Protein AF-A0AAD9REY9-F1 (afdb_monomer_lite)

Sequence (165 aa):
MGMYRKANTGFIDRISNKVIYDAANISRIDNYIIKIARNYYSQASNIENNIIQTIKEQCTNLLEAAEKGYLQPQAFIHMDKLGIIQNDLKIPTIYHRSRHKANKAIPIEECLDANNINFKYSTAIPKRDAEDFHRPNQKYWWLDRNDETLIKLEARKKEITETCR

Secondary structure (DSSP, 8-state):
--TTB-GGGTT-SBPPHHHHHHHHT---HHHHHHHHHHHHHHHGGGSS-HHHHGGGS--TTHHHHHHHT---TTHHHHHHHTTSSB-TT--B-TTSS---TT-----HHHHS-TT-----S-----HHHHH---SS-TTSGGG-TT-HHHHHHHHHHHHHHHHT-

Foldseek 3Di:
DDPQADVVVVRPHGDDPQVVCQVVVHWDPLLVVLVVLLLCLLCQCVDPDPVSNCLCPAPPCLQVCQQQLNDDSVNSLVCVLLCLQHHPQRFGNVPQDDDDPPGNHDNSVLSSPPPNPSRPDDSDTHPNSSPDPPQCDVSRVSSDPPDVVSVVSVVVVVVVVVVVD

pLDDT: mean 76.73, std 13.04, range [36.12, 93.0]

Radius of gyration: 18.36 Å; chains: 1; bounding box: 53×34×53 Å

Organism: NCBI:txid1348599

Structure (mmCIF, N/CA/C/O backbone):
data_AF-A0AAD9REY9-F1
#
_entry.id   AF-A0AAD9REY9-F1
#
loop_
_atom_site.group_PDB
_atom_site.id
_atom_site.type_symbol
_atom_site.label_atom_id
_atom_site.label_alt_id
_atom_site.label_comp_id
_atom_site.label_asym_id
_atom_site.label_entity_id
_atom_site.label_seq_id
_atom_site.pdbx_PDB_ins_code
_atom_site.Cartn_x
_atom_site.Cartn_y
_atom_site.Cartn_z
_atom_site.occupancy
_atom_site.B_iso_or_equiv
_atom_site.auth_seq_id
_atom_site.auth_comp_id
_atom_site.auth_asym_id
_atom_site.auth_atom_id
_atom_site.pdbx_PDB_model_num
ATOM 1 N N . MET A 1 1 ? 29.048 -2.139 -15.592 1.00 44.88 1 MET A N 1
ATOM 2 C CA . MET A 1 1 ? 28.484 -1.112 -16.504 1.00 44.88 1 MET A CA 1
ATOM 3 C C . MET A 1 1 ? 26.967 -1.100 -16.350 1.00 44.88 1 MET A C 1
ATOM 5 O O . MET A 1 1 ? 26.396 -2.157 -16.131 1.00 44.88 1 MET A O 1
ATOM 9 N N . GLY A 1 2 ? 26.347 0.086 -16.321 1.00 52.38 2 GLY A N 1
ATOM 10 C CA . GLY A 1 2 ? 25.069 0.350 -15.637 1.00 52.38 2 GLY A CA 1
ATOM 11 C C . GLY A 1 2 ? 23.837 -0.399 -16.161 1.00 52.38 2 GLY A C 1
ATOM 12 O O . GLY A 1 2 ? 23.377 -0.139 -17.268 1.00 52.38 2 GLY A O 1
ATOM 13 N N . MET A 1 3 ? 23.239 -1.232 -15.302 1.00 62.41 3 MET A N 1
ATOM 14 C CA . MET A 1 3 ? 22.014 -2.025 -15.537 1.00 62.41 3 MET A CA 1
ATOM 15 C C . MET A 1 3 ? 20.718 -1.203 -15.724 1.00 62.41 3 MET A C 1
ATOM 17 O O . MET A 1 3 ? 19.631 -1.769 -15.793 1.00 62.41 3 MET A O 1
ATOM 21 N N . TYR A 1 4 ? 20.799 0.127 -15.774 1.00 74.50 4 TYR A N 1
ATOM 22 C CA . TYR A 1 4 ? 19.645 1.042 -15.765 1.00 74.50 4 TYR A CA 1
ATOM 23 C C . TYR A 1 4 ? 19.476 1.829 -17.074 1.00 74.50 4 TYR A C 1
ATOM 25 O O . TYR A 1 4 ? 18.537 2.619 -17.205 1.00 74.50 4 TYR A O 1
ATOM 33 N N . ARG A 1 5 ? 20.368 1.623 -18.051 1.00 79.50 5 ARG A N 1
ATOM 34 C CA . ARG A 1 5 ? 20.307 2.269 -19.368 1.00 79.50 5 ARG A CA 1
ATOM 35 C C . ARG A 1 5 ? 20.471 1.257 -20.493 1.00 79.50 5 ARG A C 1
ATOM 37 O O . ARG A 1 5 ? 21.186 0.270 -20.338 1.00 79.50 5 ARG A O 1
ATOM 44 N N . LYS A 1 6 ? 19.809 1.496 -21.623 1.00 79.12 6 LYS A N 1
ATOM 45 C CA . LYS A 1 6 ? 19.818 0.566 -22.757 1.00 79.12 6 LYS A CA 1
ATOM 46 C C . LYS A 1 6 ? 21.155 0.622 -23.508 1.00 79.12 6 LYS A C 1
ATOM 48 O O . LYS A 1 6 ? 21.553 1.677 -23.997 1.00 79.12 6 LYS A O 1
ATOM 53 N N . ALA A 1 7 ? 21.834 -0.518 -23.639 1.00 81.88 7 ALA A N 1
ATOM 54 C CA . ALA A 1 7 ? 23.121 -0.594 -24.340 1.00 81.88 7 ALA A CA 1
ATOM 55 C C . ALA A 1 7 ? 22.991 -0.313 -25.850 1.00 81.88 7 ALA A C 1
ATOM 57 O O . ALA A 1 7 ? 23.840 0.357 -26.430 1.00 81.88 7 ALA A O 1
ATOM 58 N N . ASN A 1 8 ? 21.893 -0.753 -26.473 1.00 81.31 8 ASN A N 1
ATOM 59 C CA . ASN A 1 8 ? 21.637 -0.581 -27.908 1.00 81.31 8 ASN A CA 1
ATOM 60 C C . ASN A 1 8 ? 21.350 0.872 -28.331 1.00 81.31 8 ASN A C 1
ATOM 62 O O . ASN A 1 8 ? 21.316 1.154 -29.522 1.00 81.31 8 ASN A O 1
ATOM 66 N N . THR A 1 9 ? 21.165 1.793 -27.382 1.00 81.19 9 THR A N 1
ATOM 67 C CA . THR A 1 9 ? 21.018 3.234 -27.647 1.00 81.19 9 THR A CA 1
ATOM 68 C C . THR A 1 9 ? 22.247 4.020 -27.182 1.00 81.19 9 THR A C 1
ATOM 70 O O . THR A 1 9 ? 22.119 5.181 -26.800 1.00 81.19 9 THR A O 1
ATOM 73 N N . GLY A 1 10 ? 23.412 3.373 -27.051 1.00 81.38 10 GLY A N 1
ATOM 74 C CA . GLY A 1 10 ? 24.611 4.008 -26.492 1.00 81.38 10 GLY A CA 1
ATOM 75 C C . GLY A 1 10 ? 24.419 4.510 -25.055 1.00 81.38 10 GLY A C 1
ATOM 76 O O . GLY A 1 10 ? 25.007 5.515 -24.669 1.00 81.38 10 GLY A O 1
ATOM 77 N N . PHE A 1 11 ? 23.559 3.854 -24.265 1.00 81.94 11 PHE A N 1
ATOM 78 C CA . PHE A 1 11 ? 23.212 4.252 -22.894 1.00 81.94 11 PHE A CA 1
ATOM 79 C C . PHE A 1 11 ? 22.552 5.643 -22.772 1.00 81.94 11 PHE A C 1
ATOM 81 O O . PHE A 1 11 ? 22.635 6.283 -21.719 1.00 81.94 11 PHE A O 1
ATOM 88 N N . ILE A 1 12 ? 21.863 6.110 -23.818 1.00 81.81 12 ILE A N 1
ATOM 89 C CA . ILE A 1 12 ? 21.020 7.318 -23.775 1.00 81.81 12 ILE A CA 1
ATOM 90 C C . ILE A 1 12 ? 19.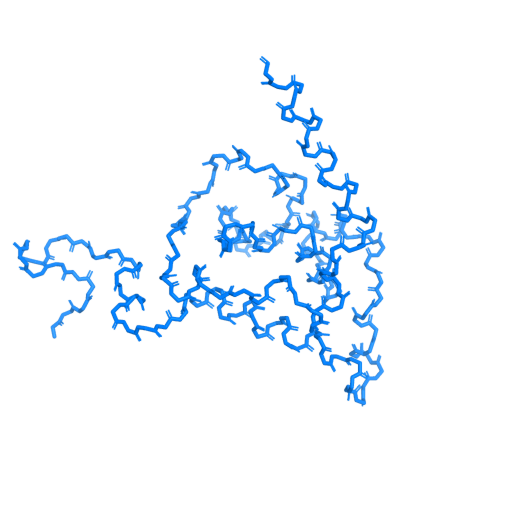681 7.026 -23.077 1.00 81.81 12 ILE A C 1
ATOM 92 O O . ILE A 1 12 ? 19.314 7.712 -22.119 1.00 81.81 12 ILE A O 1
ATOM 96 N N . ASP A 1 13 ? 18.986 5.965 -23.490 1.00 83.69 13 ASP A N 1
ATOM 97 C CA . ASP A 1 13 ? 17.662 5.621 -22.974 1.00 83.69 13 ASP A CA 1
ATOM 98 C C . ASP A 1 13 ? 17.702 4.996 -21.578 1.00 83.69 13 ASP A C 1
ATOM 100 O O . ASP A 1 13 ? 18.540 4.143 -21.267 1.00 83.69 13 ASP A O 1
ATOM 104 N N . ARG A 1 14 ? 16.701 5.339 -20.760 1.00 85.81 14 ARG A N 1
ATOM 105 C CA . ARG A 1 14 ? 16.437 4.683 -19.471 1.00 85.81 14 ARG A CA 1
ATOM 106 C C . ARG A 1 14 ? 15.715 3.347 -19.668 1.00 85.81 14 ARG A C 1
ATOM 108 O O . ARG A 1 14 ? 14.877 3.200 -20.557 1.00 85.81 14 ARG A O 1
ATOM 115 N N . ILE A 1 15 ? 16.010 2.385 -18.798 1.00 84.50 15 ILE A N 1
ATOM 116 C CA . ILE A 1 15 ? 15.263 1.126 -18.691 1.00 84.50 15 ILE A CA 1
ATOM 117 C C . ILE A 1 15 ? 14.095 1.333 -17.722 1.00 84.50 15 ILE A C 1
ATOM 119 O O . ILE A 1 15 ? 14.243 1.982 -16.687 1.00 84.50 15 ILE A O 1
ATOM 123 N N . SER A 1 16 ? 12.920 0.796 -18.055 1.00 86.00 16 SER A N 1
ATOM 124 C CA . SER A 1 16 ? 11.776 0.853 -17.142 1.00 86.00 16 SER A CA 1
ATOM 125 C C . SER A 1 16 ? 12.040 0.020 -15.883 1.00 86.00 16 SER A C 1
ATOM 127 O O . SER A 1 16 ? 12.582 -1.082 -15.968 1.00 86.00 16 SER A O 1
ATOM 129 N N . ASN A 1 17 ? 11.590 0.495 -14.719 1.00 84.38 17 ASN A N 1
ATOM 130 C CA . ASN A 1 17 ? 11.745 -0.255 -13.468 1.00 84.38 17 ASN A CA 1
ATOM 131 C C . ASN A 1 17 ? 11.152 -1.668 -13.565 1.00 84.38 17 ASN A C 1
ATOM 133 O O . ASN A 1 17 ? 11.753 -2.608 -13.058 1.00 84.38 17 ASN A O 1
ATOM 137 N N . LYS A 1 18 ? 10.020 -1.835 -14.265 1.00 88.00 18 LYS A N 1
ATOM 138 C CA . LYS A 1 18 ? 9.382 -3.143 -14.472 1.00 88.00 18 LYS A CA 1
ATOM 139 C C . LYS A 1 18 ? 10.353 -4.165 -15.065 1.00 88.00 18 LYS A C 1
ATOM 141 O O . LYS A 1 18 ? 10.449 -5.263 -14.540 1.00 88.00 18 LYS A O 1
ATOM 146 N N . VAL A 1 19 ? 11.106 -3.782 -16.099 1.00 89.38 19 VAL A N 1
ATOM 147 C CA . VAL A 1 19 ? 12.091 -4.665 -16.747 1.00 89.38 19 VAL A CA 1
ATOM 148 C C . VAL A 1 19 ? 13.176 -5.102 -15.761 1.00 89.38 19 VAL A C 1
ATOM 150 O O . VAL A 1 19 ? 13.559 -6.266 -15.761 1.00 89.38 19 VAL A O 1
ATOM 153 N N . ILE A 1 20 ? 13.637 -4.195 -14.897 1.00 89.25 20 ILE A N 1
ATOM 154 C CA . ILE A 1 20 ? 14.660 -4.499 -13.887 1.00 89.25 20 ILE A CA 1
ATOM 155 C C . ILE A 1 20 ? 14.115 -5.488 -12.846 1.00 89.25 20 ILE A C 1
ATOM 157 O O . ILE A 1 20 ? 14.765 -6.491 -12.560 1.00 89.25 20 ILE A O 1
ATOM 161 N N . TYR A 1 21 ? 12.915 -5.236 -12.310 1.00 91.81 21 TYR A N 1
ATOM 162 C CA . TYR A 1 21 ? 12.273 -6.127 -11.335 1.00 91.81 21 TYR A CA 1
ATOM 163 C C . TYR A 1 21 ? 11.956 -7.507 -11.926 1.00 91.81 21 TYR A C 1
ATOM 165 O O . TYR A 1 21 ? 12.215 -8.517 -11.273 1.00 91.81 21 TYR A O 1
ATOM 173 N N . ASP A 1 22 ? 11.448 -7.556 -13.162 1.00 92.19 22 ASP A N 1
ATOM 174 C CA . ASP A 1 22 ? 11.154 -8.808 -13.866 1.00 92.19 22 ASP A CA 1
ATOM 175 C C . ASP A 1 22 ? 12.426 -9.627 -14.105 1.00 92.19 22 ASP A C 1
ATOM 177 O O . ASP A 1 22 ? 12.450 -10.818 -13.803 1.00 92.19 22 ASP A O 1
ATOM 181 N N . ALA A 1 23 ? 13.499 -8.993 -14.593 1.00 91.06 23 ALA A N 1
ATOM 182 C CA . ALA A 1 23 ? 14.773 -9.666 -14.842 1.00 91.06 23 ALA A CA 1
ATOM 183 C C . ALA A 1 23 ? 15.394 -10.236 -13.557 1.00 91.06 23 ALA A C 1
ATOM 185 O O . ALA A 1 23 ? 15.978 -11.315 -13.579 1.00 91.06 23 ALA A O 1
ATOM 186 N N . ALA A 1 24 ? 15.246 -9.530 -12.435 1.00 91.44 24 ALA A N 1
ATOM 187 C CA . ALA A 1 24 ? 15.724 -9.983 -11.133 1.00 91.44 24 ALA A CA 1
ATOM 188 C C . ALA A 1 24 ? 14.747 -10.938 -10.411 1.00 91.44 24 ALA A C 1
ATOM 190 O O . ALA A 1 24 ? 15.089 -11.460 -9.353 1.00 91.44 24 ALA A O 1
ATOM 191 N N . ASN A 1 25 ? 13.548 -11.178 -10.959 1.00 93.00 25 ASN A N 1
ATOM 192 C CA . ASN A 1 25 ? 12.484 -11.992 -10.358 1.00 93.00 25 ASN A CA 1
ATOM 193 C C . ASN A 1 25 ? 12.151 -11.604 -8.899 1.00 93.00 25 ASN A C 1
ATOM 195 O O . ASN A 1 25 ? 11.929 -12.456 -8.032 1.00 93.00 25 ASN A O 1
ATOM 199 N N . ILE A 1 26 ? 12.107 -10.300 -8.623 1.00 92.00 26 ILE A N 1
ATOM 200 C CA . ILE A 1 26 ? 11.798 -9.749 -7.297 1.00 92.00 26 ILE A CA 1
ATOM 201 C C . ILE A 1 26 ? 10.545 -8.877 -7.331 1.00 92.00 26 ILE A C 1
ATOM 203 O O . ILE A 1 26 ? 10.203 -8.271 -8.347 1.00 92.00 26 ILE A O 1
ATOM 207 N N . SER A 1 27 ? 9.864 -8.804 -6.188 1.00 91.12 27 SER A N 1
ATOM 208 C CA . SER A 1 27 ? 8.739 -7.892 -5.994 1.00 91.12 27 SER A CA 1
ATOM 209 C C . SER A 1 27 ? 9.190 -6.440 -6.066 1.00 91.12 27 SER A C 1
ATOM 211 O O . SER A 1 27 ? 10.306 -6.092 -5.662 1.00 91.12 27 SER A O 1
ATOM 213 N N . ARG A 1 28 ? 8.291 -5.563 -6.514 1.00 89.31 28 ARG A N 1
ATOM 214 C CA . ARG A 1 28 ? 8.492 -4.125 -6.366 1.00 89.31 28 ARG A CA 1
ATOM 215 C C . ARG A 1 28 ? 8.598 -3.793 -4.877 1.00 89.31 28 ARG A C 1
ATOM 217 O O . ARG A 1 28 ? 7.838 -4.322 -4.067 1.00 89.31 28 ARG A O 1
ATOM 224 N N . ILE A 1 29 ? 9.518 -2.896 -4.519 1.00 89.50 29 ILE A N 1
ATOM 225 C CA . ILE A 1 29 ? 9.818 -2.586 -3.111 1.00 89.50 29 ILE A CA 1
ATOM 226 C C . ILE A 1 29 ? 8.574 -2.159 -2.318 1.00 89.50 29 ILE A C 1
ATOM 228 O O . ILE A 1 29 ? 8.382 -2.599 -1.191 1.00 89.50 29 ILE A O 1
ATOM 232 N N . ASP A 1 30 ? 7.688 -1.379 -2.935 1.00 87.94 30 ASP A N 1
ATOM 233 C CA . ASP A 1 30 ? 6.450 -0.914 -2.310 1.00 87.94 30 ASP A CA 1
ATOM 234 C C . ASP A 1 30 ? 5.512 -2.085 -1.971 1.00 87.94 30 ASP A C 1
ATOM 236 O O . ASP A 1 30 ? 5.031 -2.197 -0.845 1.00 87.94 30 ASP A O 1
ATOM 240 N N . ASN A 1 31 ? 5.303 -3.006 -2.921 1.00 89.25 31 ASN A N 1
ATOM 241 C CA . ASN A 1 31 ? 4.494 -4.211 -2.712 1.00 89.25 31 ASN A CA 1
ATOM 242 C C . ASN A 1 31 ? 5.110 -5.117 -1.643 1.00 89.25 31 ASN A C 1
ATOM 244 O O . ASN A 1 31 ? 4.400 -5.667 -0.801 1.00 89.25 31 ASN A O 1
ATOM 248 N N . TYR A 1 32 ? 6.438 -5.229 -1.636 1.00 91.00 32 TYR A N 1
ATOM 249 C CA . TYR A 1 32 ? 7.165 -5.970 -0.616 1.00 91.00 32 TYR A CA 1
ATOM 250 C C . TYR A 1 32 ? 6.958 -5.377 0.789 1.00 91.00 32 TYR A C 1
ATOM 252 O O . TYR A 1 32 ? 6.612 -6.111 1.716 1.00 91.00 32 TYR A O 1
ATOM 260 N N . ILE A 1 33 ? 7.079 -4.054 0.946 1.00 91.56 33 ILE A N 1
ATOM 261 C CA . ILE A 1 33 ? 6.833 -3.352 2.218 1.00 91.56 33 ILE A CA 1
ATOM 262 C C . ILE A 1 33 ? 5.380 -3.532 2.670 1.00 91.56 33 ILE A C 1
ATOM 264 O O . ILE A 1 33 ? 5.139 -3.859 3.832 1.00 91.56 33 ILE A O 1
ATOM 268 N N . ILE A 1 34 ? 4.412 -3.378 1.760 1.00 90.38 34 ILE A N 1
ATOM 269 C CA . ILE A 1 34 ? 2.990 -3.599 2.061 1.00 90.38 34 ILE A CA 1
ATOM 270 C C . ILE A 1 34 ? 2.772 -5.026 2.576 1.00 90.38 34 ILE A C 1
ATOM 272 O O . ILE A 1 34 ? 2.080 -5.226 3.572 1.00 90.38 34 ILE A O 1
ATOM 276 N N . LYS A 1 35 ? 3.400 -6.027 1.951 1.00 90.44 35 LYS A N 1
ATOM 277 C CA . LYS A 1 35 ? 3.309 -7.428 2.382 1.00 90.44 35 LYS A CA 1
ATOM 278 C C . LYS A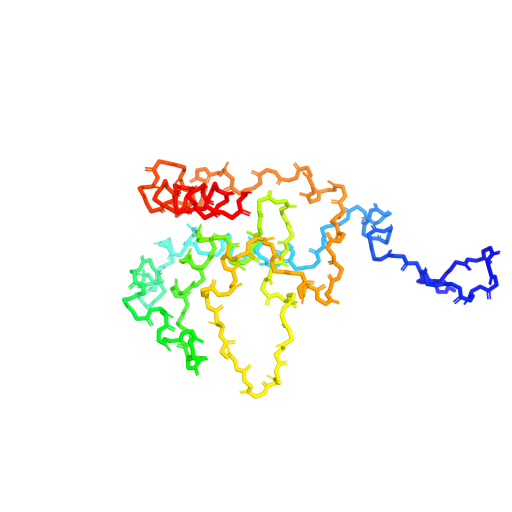 1 35 ? 3.915 -7.652 3.768 1.00 90.44 35 LYS A C 1
ATOM 280 O O . LYS A 1 35 ? 3.322 -8.374 4.570 1.00 90.44 35 LYS A O 1
ATOM 285 N N . ILE A 1 36 ? 5.056 -7.028 4.073 1.00 92.19 36 ILE A N 1
ATOM 286 C CA . ILE A 1 36 ? 5.647 -7.054 5.421 1.00 92.19 36 ILE A CA 1
ATOM 287 C C . ILE A 1 36 ? 4.671 -6.461 6.436 1.00 92.19 36 ILE A C 1
ATOM 289 O O . ILE A 1 36 ? 4.390 -7.105 7.445 1.00 92.19 36 ILE A O 1
ATOM 293 N N . ALA A 1 37 ? 4.121 -5.279 6.153 1.00 91.81 37 ALA A N 1
ATOM 294 C CA . ALA A 1 37 ? 3.173 -4.620 7.041 1.00 91.81 37 ALA A CA 1
ATOM 295 C C . ALA A 1 37 ? 1.944 -5.506 7.289 1.00 91.81 37 ALA A C 1
ATOM 297 O O . ALA A 1 37 ? 1.629 -5.809 8.437 1.00 91.81 37 ALA A O 1
ATOM 298 N N . ARG A 1 38 ? 1.307 -6.032 6.236 1.00 90.75 38 ARG A N 1
ATOM 299 C CA . ARG A 1 38 ? 0.175 -6.964 6.378 1.00 90.75 38 ARG A CA 1
ATOM 300 C C . ARG A 1 38 ? 0.535 -8.190 7.221 1.00 90.75 38 ARG A C 1
ATOM 302 O O . ARG A 1 38 ? -0.239 -8.591 8.082 1.00 90.75 38 ARG A O 1
ATOM 309 N N . ASN A 1 39 ? 1.714 -8.779 7.020 1.00 90.69 39 ASN A N 1
ATOM 310 C CA . ASN A 1 39 ? 2.160 -9.910 7.836 1.00 90.69 39 ASN A CA 1
ATOM 311 C C . ASN A 1 39 ? 2.302 -9.529 9.316 1.00 90.69 39 ASN A C 1
ATOM 313 O O . ASN A 1 39 ? 1.823 -10.274 10.167 1.00 90.69 39 ASN A O 1
ATOM 317 N N . TYR A 1 40 ? 2.883 -8.366 9.612 1.00 91.00 40 TYR A N 1
ATOM 318 C CA . TYR A 1 40 ? 2.984 -7.847 10.974 1.00 91.00 40 TYR A CA 1
ATOM 319 C C . TYR A 1 40 ? 1.598 -7.689 11.621 1.00 91.00 40 TYR A C 1
ATOM 321 O O . TYR A 1 40 ? 1.321 -8.313 12.643 1.00 91.00 40 TYR A O 1
ATOM 329 N N . TYR A 1 41 ? 0.684 -6.953 10.980 1.00 89.75 41 TYR A N 1
ATOM 330 C CA . TYR A 1 41 ? -0.668 -6.720 11.507 1.00 89.75 41 TYR A CA 1
ATOM 331 C C . TYR A 1 41 ? -1.490 -8.015 11.643 1.00 89.75 41 TYR A C 1
ATOM 333 O O . TYR A 1 41 ? -2.281 -8.155 12.576 1.00 89.75 41 TYR A O 1
ATOM 341 N N . SER A 1 42 ? -1.272 -9.007 10.770 1.00 88.75 42 SER A N 1
ATOM 342 C CA . SER A 1 42 ? -1.938 -10.316 10.871 1.00 88.75 42 SER A CA 1
ATOM 343 C C . SER A 1 42 ? -1.542 -11.101 12.121 1.00 88.75 42 SER A C 1
ATOM 345 O O . SER A 1 42 ? -2.347 -11.866 12.642 1.00 88.75 42 SER A O 1
ATOM 347 N N . GLN A 1 43 ? -0.326 -10.877 12.623 1.00 88.31 43 GLN A N 1
ATOM 348 C CA . GLN A 1 43 ? 0.218 -11.552 13.799 1.00 88.31 43 GLN A CA 1
ATOM 349 C C . GLN A 1 43 ? 0.149 -10.694 15.063 1.00 88.31 43 GLN A C 1
ATOM 351 O O . GLN A 1 43 ? 0.485 -11.190 16.132 1.00 88.31 43 GLN A O 1
ATOM 356 N N . ALA A 1 44 ? -0.310 -9.440 14.976 1.00 86.31 44 ALA A N 1
ATOM 357 C CA . ALA A 1 44 ? -0.285 -8.498 16.094 1.00 86.31 44 ALA A CA 1
ATOM 358 C C . ALA A 1 44 ? -1.004 -9.013 17.356 1.00 86.31 44 ALA A C 1
ATOM 360 O O . ALA A 1 44 ? -0.561 -8.722 18.461 1.00 86.31 44 ALA A O 1
ATOM 361 N N . SER A 1 45 ? -2.052 -9.840 17.224 1.00 78.00 45 SER A N 1
ATOM 362 C CA . SER A 1 45 ? -2.706 -10.465 18.393 1.00 78.00 45 SER A CA 1
ATOM 363 C C . SER A 1 45 ? -1.870 -11.506 19.116 1.00 78.00 45 SER A C 1
ATOM 365 O O . SER A 1 45 ? -2.159 -11.803 20.267 1.00 78.00 45 SER A O 1
ATOM 367 N N . ASN A 1 46 ? -0.882 -12.087 18.446 1.00 84.75 46 ASN A N 1
ATOM 368 C CA . ASN A 1 46 ? -0.046 -13.137 19.017 1.00 84.75 46 ASN A CA 1
ATOM 369 C C . ASN A 1 46 ? 1.171 -12.546 19.740 1.00 84.75 46 ASN A C 1
ATOM 371 O O . ASN A 1 46 ? 1.997 -13.287 20.260 1.00 84.75 46 ASN A O 1
ATOM 375 N N . ILE A 1 47 ? 1.313 -11.219 19.732 1.00 86.75 47 ILE A N 1
ATOM 376 C CA . ILE A 1 47 ? 2.388 -10.518 20.416 1.00 86.75 47 ILE A CA 1
ATOM 377 C C 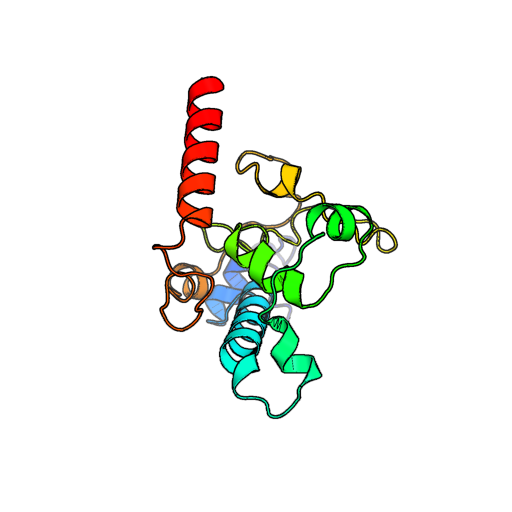. ILE A 1 47 ? 1.911 -10.229 21.840 1.00 86.75 47 ILE A C 1
ATOM 379 O O . ILE A 1 47 ? 0.880 -9.582 22.039 1.00 86.75 47 ILE A O 1
ATOM 383 N N . GLU A 1 48 ? 2.672 -10.692 22.831 1.00 87.19 48 GLU A N 1
ATOM 384 C CA . GLU A 1 48 ? 2.443 -10.437 24.260 1.00 87.19 48 GLU A CA 1
ATOM 385 C C . GLU A 1 48 ? 2.846 -9.001 24.627 1.00 87.19 48 GLU A C 1
ATOM 387 O O . GLU A 1 48 ? 3.781 -8.734 25.376 1.00 87.19 48 GLU A O 1
ATOM 392 N N . ASN A 1 49 ? 2.156 -8.040 24.022 1.00 88.31 49 ASN A N 1
ATOM 393 C CA . ASN A 1 49 ? 2.292 -6.627 24.311 1.00 88.31 49 ASN A CA 1
ATOM 394 C C . ASN A 1 49 ? 0.917 -5.974 24.163 1.00 88.31 49 ASN A C 1
ATOM 396 O O . ASN A 1 49 ? 0.364 -5.870 23.069 1.00 88.31 49 ASN A O 1
ATOM 400 N N . ASN A 1 50 ? 0.384 -5.516 25.286 1.00 84.31 50 ASN A N 1
ATOM 401 C CA . ASN A 1 50 ? -0.909 -4.858 25.405 1.00 84.31 50 ASN A CA 1
ATOM 402 C C . ASN A 1 50 ? -1.053 -3.632 24.489 1.00 84.31 50 ASN A C 1
ATOM 404 O O . ASN A 1 50 ? -2.116 -3.449 23.910 1.00 84.31 50 ASN A O 1
ATOM 408 N N . ILE A 1 51 ? 0.003 -2.836 24.279 1.00 84.44 51 ILE A N 1
ATOM 409 C CA . ILE A 1 51 ? -0.045 -1.680 23.365 1.00 84.44 51 ILE A CA 1
ATOM 410 C C . ILE A 1 51 ? -0.233 -2.156 21.919 1.00 84.44 51 ILE A C 1
ATOM 412 O O . ILE A 1 51 ? -1.081 -1.638 21.198 1.00 84.44 51 ILE A O 1
ATOM 416 N N . ILE A 1 52 ? 0.514 -3.175 21.495 1.00 83.56 52 ILE A N 1
ATOM 417 C CA . ILE A 1 52 ? 0.430 -3.732 20.136 1.00 83.56 52 ILE A CA 1
ATOM 418 C C . ILE A 1 52 ? -0.920 -4.418 19.898 1.00 83.56 52 ILE A C 1
ATOM 420 O O . ILE A 1 52 ? -1.445 -4.370 18.790 1.00 83.56 52 ILE A O 1
ATOM 424 N N . GLN A 1 53 ? -1.527 -5.014 20.921 1.00 81.31 53 GLN A N 1
ATOM 425 C CA . GLN A 1 53 ? -2.836 -5.658 20.786 1.00 81.31 53 GLN A CA 1
ATOM 426 C C . GLN A 1 53 ? -3.967 -4.660 20.471 1.00 81.31 53 GLN A C 1
ATOM 428 O O . GLN A 1 53 ? -4.873 -5.012 19.711 1.00 81.31 53 GLN A O 1
ATOM 433 N N . THR A 1 54 ? -3.872 -3.402 20.931 1.00 81.62 54 THR A N 1
ATOM 434 C CA . THR A 1 54 ? -4.852 -2.333 20.608 1.00 81.62 54 THR A CA 1
ATOM 435 C C . THR A 1 54 ? -4.872 -1.946 19.127 1.00 81.62 54 THR A C 1
ATOM 437 O O . THR A 1 54 ? -5.768 -1.250 18.657 1.00 81.62 54 THR A O 1
ATOM 440 N N . ILE A 1 55 ? -3.908 -2.416 18.335 1.00 81.19 55 ILE A N 1
ATOM 441 C CA . ILE A 1 55 ? -3.854 -2.165 16.893 1.00 81.19 55 ILE A CA 1
ATOM 442 C C . ILE A 1 55 ? -5.069 -2.749 16.150 1.00 81.19 55 ILE A C 1
ATOM 444 O O . ILE A 1 55 ? -5.414 -2.275 15.068 1.00 81.19 55 ILE A O 1
ATOM 448 N N . LYS A 1 56 ? -5.730 -3.772 16.706 1.00 72.31 56 LYS A N 1
ATOM 449 C CA . LYS A 1 56 ? -6.959 -4.331 16.122 1.00 72.31 56 LYS A CA 1
ATOM 450 C C . LYS A 1 56 ? -8.179 -3.427 16.286 1.00 72.31 56 LYS A C 1
ATOM 452 O O . LYS A 1 56 ? -9.193 -3.667 15.631 1.00 72.31 56 LYS A O 1
ATOM 457 N N . GLU A 1 57 ? -8.105 -2.436 17.166 1.00 72.75 57 GLU A N 1
ATOM 458 C CA . GLU A 1 57 ? -9.221 -1.543 17.444 1.00 72.75 57 GLU A CA 1
ATOM 459 C C . GLU A 1 57 ? -9.519 -0.648 16.235 1.00 72.75 57 GLU A C 1
ATOM 461 O O . GLU A 1 57 ? -8.639 -0.294 15.444 1.00 72.75 57 GLU A O 1
ATOM 466 N N . GLN A 1 58 ? -10.794 -0.294 16.067 1.00 70.25 58 GLN A N 1
ATOM 467 C CA . GLN A 1 58 ? -11.203 0.599 14.991 1.00 70.25 58 GLN A CA 1
ATOM 468 C C . GLN A 1 58 ? -10.661 2.010 15.235 1.00 70.25 58 GLN A C 1
ATOM 470 O O . GLN A 1 58 ? -10.786 2.566 16.323 1.00 70.25 58 GLN A O 1
ATOM 475 N N . CYS A 1 59 ? -10.113 2.623 14.186 1.00 72.00 59 CYS A N 1
ATOM 476 C CA . CYS A 1 59 ? -9.738 4.031 14.216 1.00 72.00 59 CYS A CA 1
ATOM 477 C C . CYS A 1 59 ? -11.005 4.891 14.066 1.00 72.00 59 CYS A C 1
ATOM 479 O O . CYS A 1 59 ? -11.485 5.099 12.951 1.00 72.00 59 CYS A O 1
ATOM 481 N N . THR A 1 60 ? -11.564 5.363 15.182 1.00 74.38 60 THR A N 1
ATOM 482 C CA . THR A 1 60 ? -12.834 6.114 15.219 1.00 74.38 60 THR A CA 1
ATOM 483 C C . THR A 1 60 ? -12.771 7.465 14.501 1.00 74.38 60 THR A C 1
ATOM 485 O O . THR A 1 60 ? -13.779 7.904 13.960 1.00 74.38 60 THR A O 1
ATOM 488 N N . ASN A 1 61 ? -11.585 8.078 14.405 1.00 81.50 61 ASN A N 1
ATOM 489 C CA . ASN A 1 61 ? -11.381 9.411 13.819 1.00 81.50 61 ASN A CA 1
ATOM 490 C C . ASN A 1 61 ? -10.450 9.385 12.598 1.00 81.50 61 ASN A C 1
ATOM 492 O O . ASN A 1 61 ? -9.657 10.303 12.390 1.00 81.50 61 ASN A O 1
ATOM 496 N N . LEU A 1 62 ? -10.502 8.315 11.798 1.00 82.50 62 LEU A N 1
ATOM 497 C CA . LEU A 1 62 ? -9.546 8.110 10.709 1.00 82.50 62 LEU A CA 1
ATOM 498 C C . LEU A 1 62 ? -9.508 9.267 9.705 1.00 82.50 62 LEU A C 1
ATOM 500 O O . LEU A 1 62 ? -8.418 9.671 9.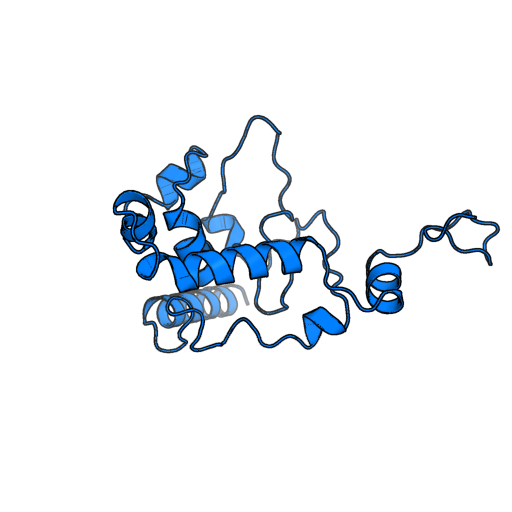316 1.00 82.50 62 LEU A O 1
ATOM 504 N N . LEU A 1 63 ? -10.668 9.773 9.277 1.00 79.19 63 LEU A N 1
ATOM 505 C CA . LEU A 1 63 ? -10.755 10.852 8.287 1.00 79.19 63 LEU A CA 1
ATOM 506 C C . LEU A 1 63 ? -10.058 12.117 8.797 1.00 79.19 63 LEU A C 1
ATOM 508 O O . LEU A 1 63 ? -9.129 12.608 8.162 1.00 79.19 63 LEU A O 1
ATOM 512 N N . GLU A 1 64 ? -10.417 12.562 10.000 1.00 82.81 64 GLU A N 1
ATOM 513 C CA . GLU A 1 64 ? -9.819 13.736 10.636 1.00 82.81 64 GLU A CA 1
ATOM 514 C C . GLU A 1 64 ? -8.309 13.552 10.876 1.00 82.81 64 GLU A C 1
ATOM 516 O O . GLU A 1 64 ? -7.500 14.438 10.589 1.00 82.81 64 GLU A O 1
ATOM 521 N N . ALA A 1 65 ? -7.901 12.378 11.366 1.00 85.12 65 ALA A N 1
ATOM 522 C CA . ALA A 1 65 ? -6.497 12.044 11.580 1.00 85.12 65 ALA A CA 1
ATOM 523 C C . ALA A 1 65 ? -5.707 12.025 10.262 1.00 85.12 65 ALA A C 1
ATOM 525 O O . ALA A 1 65 ? -4.556 12.466 10.218 1.00 85.12 65 ALA A O 1
ATOM 526 N N . ALA A 1 66 ? -6.320 11.539 9.183 1.00 84.00 66 ALA A N 1
ATOM 527 C CA . ALA A 1 66 ? -5.723 11.498 7.861 1.00 84.00 66 ALA A CA 1
ATOM 528 C C . ALA A 1 66 ? -5.572 12.900 7.273 1.00 84.00 66 ALA A C 1
ATOM 530 O O . ALA A 1 66 ? -4.489 13.221 6.793 1.00 84.00 66 ALA A O 1
ATOM 531 N N . GLU A 1 67 ? -6.579 13.763 7.380 1.00 81.25 67 GLU A N 1
ATOM 532 C CA . GLU A 1 67 ? -6.509 15.159 6.930 1.00 81.25 67 GLU A CA 1
ATOM 533 C C . GLU A 1 67 ? -5.464 15.975 7.690 1.00 81.25 67 GLU A C 1
ATOM 535 O O . GLU A 1 67 ? -4.762 16.798 7.104 1.00 81.25 67 GLU A O 1
ATOM 540 N N . LYS A 1 68 ? -5.308 15.719 8.991 1.00 84.19 68 LYS A N 1
ATOM 541 C CA . LYS A 1 68 ? -4.318 16.410 9.827 1.00 84.19 68 LYS A CA 1
ATOM 542 C C . LYS A 1 68 ? -2.925 15.770 9.772 1.00 84.19 68 LYS A C 1
ATOM 544 O O . LYS A 1 68 ? -1.962 16.358 10.253 1.00 84.19 68 LYS A O 1
ATOM 549 N N . GLY A 1 69 ? -2.792 14.582 9.176 1.00 82.50 69 GLY A N 1
ATOM 550 C CA . GLY A 1 69 ? -1.526 13.853 9.063 1.00 82.50 69 GLY A CA 1
ATOM 551 C C . GLY A 1 69 ? -1.061 13.151 10.348 1.00 82.50 69 GLY A C 1
ATOM 552 O O . GLY A 1 69 ? 0.113 12.794 10.442 1.00 82.50 69 GLY A O 1
ATOM 553 N N . TYR A 1 70 ? -1.958 12.924 11.311 1.00 84.69 70 TYR A N 1
ATOM 554 C CA . TYR A 1 70 ? -1.689 12.263 12.597 1.00 84.69 70 TYR A CA 1
ATOM 555 C C . TYR A 1 70 ? -2.270 10.846 12.630 1.00 84.69 70 TYR A C 1
ATOM 557 O O . TYR A 1 70 ? -3.120 10.513 13.453 1.00 84.69 70 TYR A O 1
ATOM 565 N N . LEU A 1 71 ? -1.821 10.001 11.703 1.00 85.12 71 LEU A N 1
ATOM 566 C CA . LEU A 1 71 ? -2.314 8.632 11.588 1.00 85.12 71 LEU A CA 1
ATOM 567 C C . LEU A 1 71 ? -1.756 7.737 12.694 1.00 85.12 71 LEU A C 1
ATOM 569 O O . LEU A 1 71 ? -0.544 7.636 12.884 1.00 85.12 71 LEU A O 1
ATOM 573 N N . GLN A 1 72 ? -2.659 7.038 13.374 1.00 86.06 72 GLN A N 1
ATOM 574 C CA . GLN A 1 72 ? -2.312 5.968 14.302 1.00 86.06 72 GLN A CA 1
ATOM 575 C C . GLN A 1 72 ? -2.013 4.662 13.540 1.00 86.06 72 GLN A C 1
ATOM 577 O O . GLN A 1 72 ? -2.468 4.506 12.404 1.00 86.06 72 GLN A O 1
ATOM 582 N N . PRO A 1 73 ? -1.303 3.688 14.137 1.00 86.19 73 PRO A N 1
ATOM 583 C CA . PRO A 1 73 ? -1.028 2.396 13.495 1.00 86.19 73 PRO A CA 1
ATOM 584 C C . PRO A 1 73 ? -2.281 1.668 12.971 1.00 86.19 73 PRO A C 1
ATOM 586 O O . PRO A 1 73 ? -2.260 1.104 11.878 1.00 86.19 73 PRO A O 1
ATOM 589 N N . GLN A 1 74 ? -3.401 1.763 13.697 1.00 85.62 74 GLN A N 1
ATOM 590 C CA . GLN A 1 74 ? -4.718 1.220 13.334 1.00 85.62 74 GLN A CA 1
ATOM 591 C C . GLN A 1 74 ? -5.189 1.692 11.946 1.00 85.62 74 GLN A C 1
ATOM 593 O O . GLN A 1 74 ? -5.899 0.972 11.239 1.00 85.62 74 GLN A O 1
ATOM 598 N N . ALA A 1 75 ? -4.770 2.890 11.520 1.00 87.56 75 ALA A N 1
ATOM 599 C CA . ALA A 1 75 ? -5.130 3.457 10.227 1.00 87.56 75 ALA A CA 1
ATOM 600 C C . ALA A 1 75 ? -4.690 2.579 9.051 1.00 87.56 75 ALA A C 1
ATOM 602 O O . ALA A 1 75 ? -5.377 2.557 8.031 1.00 87.56 75 ALA A O 1
ATOM 603 N N . PHE A 1 76 ? -3.583 1.836 9.187 1.00 89.06 76 PHE A N 1
ATOM 604 C CA . PHE A 1 76 ? -3.105 0.942 8.132 1.00 89.06 76 PHE A CA 1
ATOM 605 C C . PHE A 1 76 ? -4.170 -0.092 7.759 1.00 89.06 76 PHE A C 1
ATOM 607 O O . PHE A 1 76 ? -4.501 -0.223 6.585 1.00 89.06 76 PHE A O 1
ATOM 614 N N . ILE A 1 77 ? -4.734 -0.783 8.755 1.00 87.94 77 ILE A N 1
ATOM 615 C CA . ILE A 1 77 ? -5.739 -1.840 8.566 1.00 87.94 77 ILE A CA 1
ATOM 616 C C . ILE A 1 77 ? -6.946 -1.285 7.813 1.00 87.94 77 ILE A C 1
ATOM 618 O O . ILE A 1 77 ? -7.397 -1.863 6.823 1.00 87.94 77 ILE A O 1
ATOM 622 N N . HIS A 1 78 ? -7.438 -0.125 8.250 1.00 85.69 78 HIS A N 1
ATOM 623 C CA . HIS A 1 78 ? -8.603 0.496 7.642 1.00 85.69 78 HIS A CA 1
ATOM 624 C C . HIS A 1 78 ? -8.309 0.974 6.212 1.00 85.69 78 HIS A C 1
ATOM 626 O O . HIS A 1 78 ? -9.048 0.643 5.293 1.00 85.69 78 HIS A O 1
ATOM 632 N N . MET A 1 79 ? -7.205 1.690 5.982 1.00 85.38 79 MET A N 1
ATOM 633 C CA . MET A 1 79 ? -6.832 2.164 4.642 1.00 85.38 79 MET A CA 1
ATOM 634 C C . MET A 1 79 ? -6.540 1.017 3.664 1.00 85.38 79 MET A C 1
ATOM 636 O O . MET A 1 79 ? -6.849 1.128 2.476 1.00 85.38 79 MET A O 1
ATOM 640 N N . ASP A 1 80 ? -5.955 -0.086 4.138 1.00 87.19 80 ASP A N 1
ATOM 641 C CA . ASP A 1 80 ? -5.706 -1.283 3.329 1.00 87.19 80 ASP A CA 1
ATOM 642 C C . ASP A 1 80 ? -7.020 -1.945 2.901 1.00 87.19 80 ASP A C 1
ATOM 644 O O . ASP A 1 80 ? -7.204 -2.284 1.728 1.00 87.19 80 ASP A O 1
ATOM 648 N N . LYS A 1 81 ? -7.967 -2.044 3.843 1.00 82.44 81 LYS A N 1
ATOM 649 C CA . LYS A 1 81 ? -9.329 -2.520 3.594 1.00 82.44 81 LYS A CA 1
ATOM 650 C C . LYS A 1 81 ? -10.048 -1.651 2.563 1.00 82.44 81 LYS A C 1
ATOM 652 O O . LYS A 1 81 ? -10.594 -2.178 1.604 1.00 82.44 81 LYS A O 1
ATOM 657 N N . LEU A 1 82 ? -9.959 -0.326 2.676 1.00 79.19 82 LEU A N 1
ATOM 658 C CA . LEU A 1 82 ? -10.543 0.606 1.702 1.00 79.19 82 LEU A CA 1
ATOM 659 C C . LEU A 1 82 ? -9.879 0.565 0.306 1.00 79.19 82 LEU A C 1
ATOM 661 O O . LEU A 1 82 ? -10.387 1.175 -0.634 1.00 79.19 82 LEU A O 1
ATOM 665 N N . GLY A 1 83 ? -8.739 -0.119 0.148 1.00 80.12 83 GLY A N 1
ATOM 666 C CA . GLY A 1 83 ? -7.972 -0.141 -1.103 1.00 80.12 83 GLY A CA 1
ATOM 667 C C . GLY A 1 83 ? -7.181 1.139 -1.381 1.00 80.12 83 GLY A C 1
ATOM 668 O O . GLY A 1 83 ? -6.764 1.370 -2.512 1.00 80.12 83 GLY A O 1
ATOM 669 N N . ILE A 1 84 ? -6.946 1.959 -0.353 1.00 81.81 84 ILE A N 1
ATOM 670 C CA . ILE A 1 84 ? -6.195 3.223 -0.447 1.00 81.81 84 ILE A CA 1
ATOM 671 C C . ILE A 1 84 ? -4.687 2.970 -0.491 1.00 81.81 84 ILE A C 1
ATOM 673 O O . ILE A 1 84 ? -3.938 3.742 -1.095 1.00 81.81 84 ILE A O 1
ATOM 677 N N . ILE A 1 85 ? -4.220 1.891 0.142 1.00 86.19 85 ILE A N 1
ATOM 678 C CA . ILE A 1 85 ? -2.799 1.516 0.152 1.00 86.19 85 ILE A CA 1
ATOM 679 C C . ILE A 1 85 ? -2.390 0.873 -1.172 1.00 86.19 85 ILE A C 1
ATOM 681 O O . ILE A 1 85 ? -1.330 1.189 -1.719 1.00 86.19 85 ILE A O 1
ATOM 685 N N . GLN A 1 86 ? -3.233 -0.023 -1.678 1.00 83.94 86 GLN A N 1
ATOM 686 C CA . GLN A 1 86 ? -3.018 -0.777 -2.902 1.00 83.94 86 GLN A CA 1
ATOM 687 C C . GLN A 1 86 ? -4.370 -1.016 -3.574 1.00 83.94 86 GLN A C 1
ATOM 689 O O . GLN A 1 86 ? -5.302 -1.485 -2.920 1.00 83.94 86 GLN A O 1
ATOM 694 N N . ASN A 1 87 ? -4.459 -0.736 -4.873 1.00 78.94 87 ASN A N 1
ATOM 695 C CA . ASN A 1 87 ? -5.690 -0.952 -5.627 1.00 78.94 87 ASN A CA 1
ATOM 696 C C . ASN A 1 87 ? -5.870 -2.423 -6.051 1.00 78.94 87 ASN A C 1
ATOM 698 O O . ASN A 1 87 ? -5.052 -3.303 -5.760 1.00 78.94 87 ASN A O 1
ATOM 702 N N . ASP A 1 88 ? -6.954 -2.697 -6.771 1.00 76.56 88 ASP A N 1
ATOM 703 C CA . ASP A 1 88 ? -7.329 -4.055 -7.188 1.00 76.56 88 ASP A CA 1
ATOM 704 C C . ASP A 1 88 ? -6.392 -4.633 -8.260 1.00 76.56 88 ASP A C 1
ATOM 706 O O . ASP A 1 88 ? -6.241 -5.848 -8.370 1.00 76.56 88 ASP A O 1
ATOM 710 N N . LEU A 1 89 ? -5.659 -3.764 -8.963 1.00 76.62 89 LEU A N 1
ATOM 711 C CA . LEU A 1 89 ? -4.587 -4.128 -9.894 1.00 76.62 89 LEU A CA 1
ATOM 712 C C . LEU A 1 89 ? -3.227 -4.318 -9.203 1.00 76.62 89 LEU A C 1
ATOM 714 O O . LEU A 1 89 ? -2.204 -4.447 -9.875 1.00 76.62 89 LEU A O 1
ATOM 718 N N . LYS A 1 90 ? -3.196 -4.337 -7.863 1.00 81.00 90 LYS A N 1
ATOM 719 C CA . LYS A 1 90 ? -1.985 -4.504 -7.040 1.00 81.00 90 LYS A CA 1
ATOM 720 C C . LYS A 1 90 ? -0.988 -3.350 -7.172 1.00 81.00 90 LYS A C 1
ATOM 722 O O . LYS A 1 90 ? 0.175 -3.487 -6.790 1.00 81.00 90 LYS A O 1
ATOM 727 N N . ILE A 1 91 ? -1.440 -2.203 -7.671 1.00 83.88 91 ILE A N 1
ATOM 728 C CA . ILE A 1 91 ? -0.633 -0.991 -7.764 1.00 83.88 91 ILE A CA 1
ATOM 729 C C . ILE A 1 91 ? -0.651 -0.305 -6.393 1.00 83.88 91 ILE A C 1
ATOM 731 O O . ILE A 1 91 ? -1.738 0.001 -5.898 1.00 83.88 91 ILE A O 1
ATOM 735 N N . PRO A 1 92 ? 0.512 -0.057 -5.762 1.00 84.62 92 PRO A N 1
ATOM 736 C CA . PRO A 1 92 ? 0.582 0.739 -4.541 1.00 84.62 92 PRO A CA 1
ATOM 737 C C . PRO A 1 92 ? 0.069 2.149 -4.824 1.00 84.62 92 PRO A C 1
ATOM 739 O O . PRO A 1 92 ? 0.697 2.867 -5.580 1.00 84.62 92 PRO A O 1
ATOM 742 N N . THR A 1 93 ? -1.036 2.580 -4.234 1.00 79.81 93 THR A N 1
ATOM 743 C CA . THR A 1 93 ? -1.649 3.894 -4.510 1.00 79.81 93 THR A CA 1
ATOM 744 C C . THR A 1 93 ? -1.180 4.980 -3.543 1.00 79.81 93 THR A C 1
ATOM 746 O O . THR A 1 93 ? -1.149 6.158 -3.902 1.00 79.81 93 THR A O 1
ATOM 749 N N . ILE A 1 94 ? -0.696 4.600 -2.355 1.00 73.44 94 ILE A N 1
ATOM 750 C CA . ILE A 1 94 ? -0.275 5.521 -1.280 1.00 73.44 94 ILE A CA 1
ATOM 751 C C . ILE A 1 94 ? 0.837 6.511 -1.683 1.00 73.44 94 ILE A C 1
ATOM 753 O O . ILE A 1 94 ? 0.973 7.591 -1.096 1.00 73.44 94 ILE A O 1
ATOM 757 N N . TYR A 1 95 ? 1.647 6.168 -2.687 1.00 68.19 95 TYR A N 1
ATOM 758 C CA . TYR A 1 95 ? 2.739 7.016 -3.175 1.00 68.19 95 TYR A CA 1
ATOM 759 C C . TYR A 1 95 ? 2.386 7.805 -4.422 1.00 68.19 95 TYR A C 1
ATOM 761 O O . TYR A 1 95 ? 3.157 8.672 -4.812 1.00 68.19 95 TYR A O 1
ATOM 769 N N . HIS A 1 96 ? 1.243 7.539 -5.054 1.00 66.25 96 HIS A N 1
ATOM 770 C CA . HIS A 1 96 ? 0.974 8.125 -6.358 1.00 66.25 96 HIS A CA 1
ATOM 771 C C . HIS A 1 96 ? 0.487 9.578 -6.292 1.00 66.25 96 HIS A C 1
ATOM 773 O O . HIS A 1 96 ? 0.411 10.249 -7.322 1.00 66.25 96 HIS A O 1
ATOM 779 N N . ARG A 1 97 ? 0.249 10.088 -5.079 1.00 69.00 97 ARG A N 1
ATOM 780 C CA . ARG A 1 97 ? -0.083 11.485 -4.820 1.00 69.00 97 ARG A CA 1
ATOM 781 C C . ARG A 1 97 ? 1.141 12.271 -4.360 1.00 69.00 97 ARG A C 1
ATOM 783 O O . ARG A 1 97 ? 1.847 11.880 -3.430 1.00 69.00 97 ARG A O 1
ATOM 790 N N . SER A 1 98 ? 1.358 13.422 -4.991 1.00 66.31 98 SER A N 1
ATOM 791 C CA . SER A 1 98 ? 2.392 14.370 -4.576 1.00 66.31 98 SER A CA 1
ATOM 792 C C . SER A 1 98 ? 2.098 14.874 -3.163 1.00 66.31 98 SER A C 1
ATOM 794 O O . SER A 1 98 ? 1.017 15.396 -2.902 1.00 66.31 98 SER A O 1
ATOM 796 N N . ARG A 1 99 ? 3.060 14.712 -2.253 1.00 67.31 99 ARG A N 1
ATOM 797 C CA . ARG A 1 99 ? 2.986 15.229 -0.885 1.00 67.31 99 ARG A CA 1
ATOM 798 C C . ARG A 1 99 ? 4.226 16.052 -0.588 1.00 67.31 99 ARG A C 1
ATOM 800 O O . ARG A 1 99 ? 5.343 15.643 -0.908 1.00 67.31 99 ARG A O 1
ATOM 807 N N . HIS A 1 100 ? 4.029 17.211 0.030 1.00 72.25 100 HIS A N 1
ATOM 808 C CA . HIS A 1 100 ? 5.143 17.979 0.568 1.00 72.25 100 HIS A CA 1
ATOM 809 C C . HIS A 1 100 ? 5.741 17.218 1.757 1.00 72.25 100 HIS A C 1
ATOM 811 O O . HIS A 1 100 ? 5.004 16.619 2.533 1.00 72.25 100 HIS A O 1
ATOM 817 N N . LYS A 1 101 ? 7.066 17.248 1.954 1.00 74.00 101 LYS A N 1
ATOM 818 C CA . LYS A 1 101 ? 7.707 16.497 3.053 1.00 74.00 101 LYS A CA 1
ATOM 819 C C . LYS A 1 101 ? 7.116 16.837 4.427 1.00 74.00 101 LYS A C 1
ATOM 821 O O . LYS A 1 101 ? 7.042 15.940 5.264 1.00 74.00 101 LYS A O 1
ATOM 826 N N . ALA A 1 102 ? 6.688 18.086 4.622 1.00 77.81 102 ALA A N 1
ATOM 827 C CA . ALA A 1 102 ? 6.053 18.566 5.851 1.00 77.81 102 ALA A CA 1
ATOM 828 C C . ALA A 1 102 ? 4.552 18.240 5.949 1.00 77.81 102 ALA A C 1
ATOM 830 O O . ALA A 1 102 ? 4.030 18.151 7.052 1.00 77.81 102 ALA A O 1
ATOM 831 N N . ASN A 1 103 ? 3.862 18.036 4.821 1.00 79.25 103 ASN A N 1
ATOM 832 C CA . ASN A 1 103 ? 2.443 17.700 4.825 1.00 79.25 103 ASN A CA 1
ATOM 833 C C . ASN A 1 103 ? 2.273 16.177 4.748 1.00 79.25 103 ASN A C 1
ATOM 835 O O . ASN A 1 103 ? 2.458 15.564 3.693 1.00 79.25 103 ASN A O 1
ATOM 839 N N . LYS A 1 104 ? 1.940 15.567 5.887 1.00 77.94 104 LYS A N 1
ATOM 840 C CA . LYS A 1 104 ? 1.688 14.124 5.994 1.00 77.94 104 LYS A CA 1
ATOM 841 C C . LYS A 1 104 ? 0.224 13.747 5.784 1.00 77.94 104 LYS A C 1
ATOM 843 O O . LYS A 1 104 ? -0.086 12.560 5.864 1.00 77.94 104 LYS A O 1
ATOM 848 N N . ALA A 1 105 ? -0.637 14.719 5.485 1.00 82.94 105 ALA A N 1
ATOM 849 C CA . ALA A 1 105 ? -2.050 14.480 5.269 1.00 82.94 105 ALA A CA 1
ATOM 850 C C . ALA A 1 105 ? -2.297 13.471 4.140 1.00 82.94 105 ALA A C 1
ATOM 852 O O . ALA A 1 105 ? -1.577 13.429 3.132 1.00 82.94 105 ALA A O 1
ATOM 853 N N . ILE A 1 106 ? -3.331 12.658 4.324 1.00 79.44 106 ILE A N 1
ATOM 854 C CA . ILE A 1 106 ? -3.853 11.713 3.345 1.00 79.44 106 ILE A CA 1
ATOM 855 C C . ILE A 1 106 ? -5.322 12.076 3.103 1.00 79.44 106 ILE A C 1
ATOM 857 O O . ILE A 1 106 ? -6.165 11.772 3.940 1.00 79.44 106 ILE A O 1
ATOM 861 N N . PRO A 1 107 ? -5.645 12.720 1.976 1.00 75.25 107 PRO A N 1
ATOM 862 C CA . PRO A 1 107 ? -7.025 13.019 1.600 1.00 75.25 107 PRO A CA 1
ATOM 863 C C . PRO A 1 107 ? -7.707 11.738 1.109 1.00 75.25 107 PRO A C 1
ATOM 865 O O . PRO A 1 107 ? -7.634 11.375 -0.065 1.00 75.25 107 PRO A O 1
ATOM 868 N N . ILE A 1 108 ? -8.310 11.021 2.057 1.00 74.31 108 ILE A N 1
ATOM 869 C CA . ILE A 1 108 ? -8.902 9.690 1.875 1.00 74.31 108 ILE A CA 1
ATOM 870 C C . ILE A 1 108 ? -9.953 9.684 0.763 1.00 74.31 108 ILE A C 1
ATOM 872 O O . ILE A 1 108 ? -9.928 8.789 -0.078 1.00 74.31 108 ILE A O 1
ATOM 876 N N . GLU A 1 109 ? -10.841 10.677 0.734 1.00 72.31 109 GLU A N 1
ATOM 877 C CA . GLU A 1 109 ? -11.954 10.744 -0.221 1.00 72.31 109 GLU A CA 1
ATOM 878 C C . GLU A 1 109 ? -11.460 10.782 -1.669 1.00 72.31 109 GLU A C 1
ATOM 880 O O . GLU A 1 109 ? -11.906 10.013 -2.516 1.00 72.31 109 GLU A O 1
ATOM 885 N N . GLU A 1 110 ? -10.437 11.589 -1.931 1.00 69.81 110 GLU A N 1
ATOM 886 C CA . GLU A 1 110 ? -9.819 11.688 -3.250 1.00 69.81 110 GLU A CA 1
ATOM 887 C C . GLU A 1 110 ? -9.021 10.433 -3.640 1.00 69.81 110 GLU A C 1
ATOM 889 O O . GLU A 1 110 ? -8.785 10.192 -4.824 1.00 69.81 110 GLU A O 1
ATOM 894 N N . CYS A 1 111 ? -8.567 9.643 -2.659 1.00 67.44 111 CYS A N 1
ATOM 895 C CA . CYS A 1 111 ? -7.885 8.369 -2.895 1.00 67.44 111 CYS A CA 1
ATOM 896 C C . CYS A 1 111 ? -8.848 7.229 -3.258 1.00 67.44 111 CYS A C 1
ATOM 898 O O . CYS A 1 111 ? -8.391 6.205 -3.767 1.00 67.44 111 CYS A O 1
ATOM 900 N N . LEU A 1 112 ? -10.147 7.379 -2.988 1.00 65.19 112 LEU A N 1
ATOM 901 C CA . LEU A 1 112 ? -11.170 6.393 -3.343 1.00 65.19 112 LEU A CA 1
ATOM 902 C C . LEU A 1 112 ? -11.635 6.519 -4.800 1.00 65.19 112 LEU A C 1
ATOM 904 O O . LEU A 1 112 ? -12.222 5.570 -5.329 1.00 65.19 112 LEU A O 1
ATOM 908 N N . ASP A 1 113 ? -11.342 7.645 -5.453 1.00 64.75 113 ASP A N 1
ATOM 909 C CA . ASP A 1 113 ? -11.637 7.864 -6.864 1.00 64.75 113 ASP A CA 1
ATOM 910 C C . ASP A 1 113 ? -10.635 7.112 -7.758 1.00 64.75 113 ASP A C 1
ATOM 912 O O . ASP A 1 113 ? -9.491 7.525 -7.967 1.00 64.75 113 ASP A O 1
ATOM 916 N N . ALA A 1 114 ? -11.082 5.975 -8.298 1.00 52.06 114 ALA A N 1
ATOM 917 C CA . ALA A 1 114 ? -10.304 5.135 -9.206 1.00 52.06 114 ALA A CA 1
ATOM 918 C C . ALA A 1 114 ? -9.967 5.827 -10.542 1.00 52.06 114 ALA A C 1
ATOM 920 O O . ALA A 1 114 ? -9.046 5.385 -11.231 1.00 52.06 114 ALA A O 1
ATOM 921 N N . ASN A 1 115 ? -10.676 6.908 -10.889 1.00 51.97 115 ASN A N 1
ATOM 922 C CA . ASN A 1 115 ? -10.469 7.689 -12.106 1.00 51.97 115 ASN A CA 1
ATOM 923 C C . ASN A 1 115 ? -9.547 8.896 -11.891 1.00 51.97 115 ASN A C 1
ATOM 925 O O . ASN A 1 115 ? -9.355 9.687 -12.815 1.00 51.97 115 ASN A O 1
ATOM 929 N N . ASN A 1 116 ? -8.947 9.056 -10.707 1.00 59.50 116 ASN A N 1
ATOM 930 C CA . ASN A 1 116 ? -8.063 10.182 -10.437 1.00 59.50 116 ASN A CA 1
ATOM 931 C C . ASN A 1 116 ? -6.758 10.061 -11.257 1.00 59.50 116 ASN A C 1
ATOM 933 O O . ASN A 1 116 ? -5.795 9.394 -10.874 1.00 59.50 116 ASN A O 1
ATOM 937 N N . ILE A 1 117 ? -6.737 10.741 -12.409 1.00 50.50 117 ILE A N 1
ATOM 938 C CA . ILE A 1 117 ? -5.673 10.781 -13.436 1.00 50.50 117 ILE A CA 1
ATOM 939 C C . ILE A 1 117 ? -4.320 11.301 -12.897 1.00 50.50 117 ILE A C 1
ATOM 941 O O . ILE A 1 117 ? -3.291 11.203 -13.565 1.00 50.50 117 ILE A O 1
ATOM 945 N N . ASN A 1 118 ? -4.259 11.799 -11.659 1.00 57.00 118 ASN A N 1
ATOM 946 C CA . ASN A 1 118 ? -3.070 12.437 -11.085 1.00 57.00 118 ASN A CA 1
ATOM 947 C C . ASN A 1 118 ? -2.016 11.478 -10.508 1.00 57.00 118 ASN A C 1
ATOM 949 O O . ASN A 1 118 ? -1.175 11.893 -9.700 1.00 57.00 118 ASN A O 1
ATOM 953 N N . PHE A 1 119 ? -2.005 10.211 -10.919 1.00 60.19 119 PHE A N 1
ATOM 954 C CA . PHE A 1 119 ? -0.929 9.295 -10.561 1.00 60.19 119 PHE A CA 1
ATOM 955 C C . PHE A 1 119 ? 0.384 9.718 -11.239 1.00 60.19 119 PHE A C 1
ATOM 957 O O . PHE A 1 119 ? 0.699 9.312 -12.352 1.00 60.19 119 PHE A O 1
ATOM 964 N N . LYS A 1 120 ? 1.197 10.519 -10.537 1.00 62.97 120 LYS A N 1
ATOM 965 C CA . LYS A 1 120 ? 2.500 11.006 -11.041 1.00 62.97 120 LYS A CA 1
ATOM 966 C C . LYS A 1 120 ? 3.562 9.909 -11.175 1.00 62.97 120 LYS A C 1
ATOM 968 O O . LYS A 1 120 ? 4.623 10.147 -11.747 1.00 62.97 120 LYS A O 1
ATOM 973 N N . TYR A 1 121 ? 3.315 8.732 -10.607 1.00 69.25 121 TYR A N 1
ATOM 974 C CA . TYR A 1 121 ? 4.302 7.668 -10.460 1.00 69.25 121 TYR A CA 1
ATOM 975 C C . TYR A 1 121 ? 3.950 6.450 -11.310 1.00 69.25 121 TYR A C 1
ATOM 977 O O . TYR A 1 121 ? 2.788 6.198 -11.622 1.00 69.25 121 TYR A O 1
ATOM 985 N N . SER A 1 122 ? 4.979 5.676 -11.664 1.00 73.38 122 SER A N 1
ATOM 986 C CA . SER A 1 122 ? 4.838 4.474 -12.487 1.00 73.38 122 SER A CA 1
ATOM 987 C C . SER A 1 122 ? 3.849 3.486 -11.873 1.00 73.38 122 SER A C 1
ATOM 989 O O . SER A 1 122 ? 4.048 3.002 -10.757 1.00 73.38 122 SER A O 1
ATOM 991 N N . THR A 1 123 ? 2.811 3.150 -12.630 1.00 80.50 123 THR A N 1
ATOM 992 C CA . THR A 1 123 ? 1.820 2.113 -12.315 1.00 80.50 123 THR A CA 1
ATOM 993 C C . THR A 1 123 ? 2.271 0.723 -12.761 1.00 80.50 123 THR A C 1
ATOM 995 O O . THR A 1 123 ? 1.533 -0.245 -12.612 1.00 80.50 123 THR A O 1
ATOM 998 N N . ALA A 1 124 ? 3.485 0.595 -13.303 1.00 84.38 124 ALA A N 1
ATOM 999 C CA . ALA A 1 124 ? 3.997 -0.677 -13.778 1.00 84.38 124 ALA A CA 1
ATOM 1000 C C . ALA A 1 124 ? 4.279 -1.632 -12.606 1.00 84.38 124 ALA A C 1
ATOM 1002 O O . ALA A 1 124 ? 4.950 -1.270 -11.631 1.00 84.38 124 ALA A O 1
ATOM 1003 N N . ILE A 1 125 ? 3.789 -2.863 -12.744 1.00 87.75 125 ILE A N 1
ATOM 1004 C CA . ILE A 1 125 ? 3.915 -3.942 -11.762 1.00 87.75 125 ILE A CA 1
ATOM 1005 C C . ILE A 1 125 ? 4.673 -5.108 -12.409 1.00 87.75 125 ILE A C 1
ATOM 1007 O O . ILE A 1 125 ? 4.378 -5.447 -13.560 1.00 87.75 125 ILE A O 1
ATOM 1011 N N . PRO A 1 126 ? 5.682 -5.690 -11.732 1.00 91.50 126 PRO A N 1
ATOM 1012 C CA . PRO A 1 126 ? 6.387 -6.858 -12.248 1.00 91.50 126 PRO A CA 1
ATOM 1013 C C . PRO A 1 126 ? 5.471 -8.085 -12.277 1.00 91.50 126 PRO A C 1
ATOM 1015 O O . PRO A 1 126 ? 4.514 -8.183 -11.507 1.00 91.50 126 PRO A O 1
ATOM 1018 N N . LYS A 1 127 ? 5.781 -9.047 -13.149 1.00 91.25 127 LYS A N 1
ATOM 1019 C CA . LYS A 1 127 ? 4.977 -10.261 -13.364 1.00 91.25 127 LYS A CA 1
ATOM 1020 C C . LYS A 1 127 ? 4.717 -11.011 -12.054 1.00 91.25 127 LYS A C 1
ATOM 1022 O O . LYS A 1 127 ? 3.580 -11.361 -11.763 1.00 91.25 127 LYS A O 1
ATOM 1027 N N . ARG A 1 128 ? 5.754 -11.149 -11.224 1.00 90.31 128 ARG A N 1
ATOM 1028 C CA . ARG A 1 128 ? 5.678 -11.789 -9.904 1.00 90.31 128 ARG A CA 1
ATOM 1029 C C . ARG A 1 128 ? 4.597 -11.184 -9.005 1.00 90.31 128 ARG A C 1
ATOM 1031 O O . ARG A 1 128 ? 3.854 -11.917 -8.365 1.00 90.31 128 ARG A O 1
ATOM 1038 N N . ASP A 1 129 ? 4.504 -9.857 -8.958 1.00 88.56 129 ASP A N 1
ATOM 1039 C CA . ASP A 1 129 ? 3.502 -9.170 -8.137 1.00 88.56 129 ASP A CA 1
ATOM 1040 C C . ASP A 1 129 ? 2.108 -9.288 -8.768 1.00 88.56 129 ASP A C 1
ATOM 1042 O O . ASP A 1 129 ? 1.122 -9.503 -8.063 1.00 88.56 129 ASP A O 1
ATOM 1046 N N . ALA A 1 130 ? 2.016 -9.216 -10.101 1.00 86.50 130 ALA A N 1
ATOM 1047 C CA . ALA A 1 130 ? 0.766 -9.427 -10.830 1.00 86.50 130 ALA A CA 1
ATOM 1048 C C . ALA A 1 130 ? 0.183 -10.833 -10.595 1.00 86.50 130 ALA A C 1
ATOM 1050 O O . ALA A 1 130 ? -1.036 -10.987 -10.561 1.00 86.50 130 ALA A O 1
ATOM 1051 N N . GLU A 1 131 ? 1.025 -11.830 -10.334 1.00 86.81 131 GLU A N 1
ATOM 1052 C CA . GLU A 1 131 ? 0.641 -13.218 -10.041 1.00 86.81 131 GLU A CA 1
ATOM 1053 C C . GLU A 1 131 ? 0.468 -13.505 -8.533 1.00 86.81 131 GLU A C 1
ATOM 1055 O O . GLU A 1 131 ? -0.100 -14.528 -8.167 1.00 86.81 131 GLU A O 1
ATOM 1060 N N . ASP A 1 132 ? 0.879 -12.601 -7.632 1.00 81.81 132 ASP A N 1
ATOM 1061 C CA . ASP A 1 132 ? 0.775 -12.811 -6.177 1.00 81.81 132 ASP A CA 1
ATOM 1062 C C . ASP A 1 132 ? -0.658 -12.555 -5.671 1.00 81.81 132 ASP A C 1
ATOM 1064 O O . ASP A 1 132 ? -1.112 -11.411 -5.577 1.00 81.81 132 ASP A O 1
ATOM 1068 N N . PHE A 1 133 ? -1.406 -13.611 -5.351 1.00 70.62 133 PHE A N 1
ATOM 1069 C CA . PHE A 1 133 ? -2.785 -13.532 -4.846 1.00 70.62 133 PHE A CA 1
ATOM 1070 C C . PHE A 1 133 ? -2.874 -13.292 -3.327 1.00 70.62 133 PHE A C 1
ATOM 1072 O O . PHE A 1 133 ? -3.816 -13.730 -2.675 1.00 70.62 133 PHE A O 1
ATOM 1079 N N . HIS A 1 134 ? -1.929 -12.557 -2.733 1.00 67.19 134 HIS A N 1
ATOM 1080 C CA . HIS A 1 134 ? -1.885 -12.333 -1.284 1.00 67.19 134 HIS A CA 1
ATOM 1081 C C . HIS A 1 134 ? -3.096 -11.586 -0.689 1.00 67.19 134 HIS A C 1
ATOM 1083 O O . HIS A 1 134 ? -3.285 -11.638 0.519 1.00 67.19 134 HIS A O 1
ATOM 1089 N N . ARG A 1 135 ? -3.869 -10.823 -1.482 1.00 65.19 135 ARG A N 1
ATOM 1090 C CA . ARG A 1 135 ? -4.843 -9.838 -0.959 1.00 65.19 135 ARG A CA 1
ATOM 1091 C C . ARG A 1 135 ? -6.171 -10.491 -0.543 1.00 65.19 135 ARG A C 1
ATOM 1093 O O . ARG A 1 135 ? -6.575 -10.265 0.591 1.00 65.19 135 ARG A O 1
ATOM 1100 N N . PRO A 1 136 ? -6.826 -11.320 -1.379 1.00 58.75 136 PRO A N 1
ATOM 1101 C CA . PRO A 1 136 ? -7.967 -12.120 -0.944 1.00 58.75 136 PRO A CA 1
ATOM 1102 C C . PRO A 1 136 ? -7.456 -13.371 -0.222 1.00 58.75 136 PRO A C 1
ATOM 1104 O O . PRO A 1 136 ? -7.361 -14.445 -0.810 1.00 58.75 136 PRO A O 1
ATOM 1107 N N . ASN A 1 137 ? -7.047 -13.227 1.034 1.00 60.97 137 ASN A N 1
ATOM 1108 C CA . ASN A 1 137 ? -6.511 -14.341 1.805 1.00 60.97 137 ASN A CA 1
ATOM 1109 C C . ASN A 1 137 ? -7.078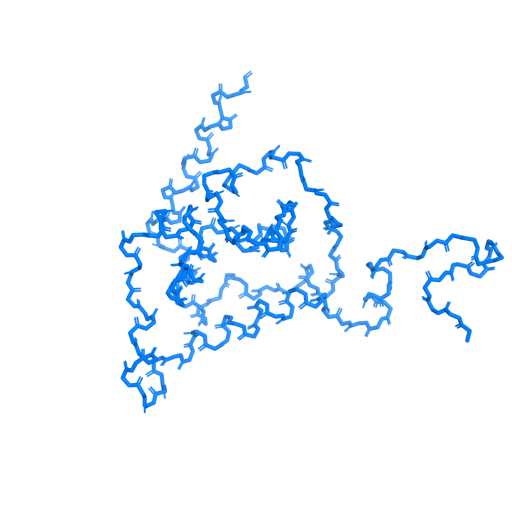 -14.319 3.226 1.00 60.97 137 ASN A C 1
ATOM 1111 O O . ASN A 1 137 ? -7.020 -13.289 3.893 1.00 60.97 137 ASN A O 1
ATOM 1115 N N . GLN A 1 138 ? -7.543 -15.479 3.704 1.00 63.31 138 GLN A N 1
ATOM 1116 C CA . GLN A 1 138 ? -7.970 -15.703 5.094 1.00 63.31 138 GLN A CA 1
ATOM 1117 C C . GLN A 1 138 ? -6.902 -15.281 6.116 1.00 63.31 138 GLN A C 1
ATOM 1119 O O . GLN A 1 138 ? -7.217 -14.973 7.261 1.00 63.31 138 GLN A O 1
ATOM 1124 N N . LYS A 1 139 ? -5.630 -15.221 5.698 1.00 82.19 139 LYS A N 1
ATOM 1125 C CA . LYS A 1 139 ? -4.516 -14.723 6.511 1.00 82.19 139 LYS A CA 1
ATOM 1126 C C . LYS A 1 139 ? -4.720 -13.290 7.021 1.00 82.19 139 LYS A C 1
ATOM 1128 O O . LYS A 1 139 ? -4.284 -12.970 8.126 1.00 82.19 139 LYS A O 1
ATOM 1133 N N . TYR A 1 140 ? -5.312 -12.412 6.216 1.00 86.81 140 TYR A N 1
ATOM 1134 C CA . TYR A 1 140 ? -5.498 -11.002 6.556 1.00 86.81 140 TYR A CA 1
ATOM 1135 C C . TYR A 1 140 ? -6.954 -10.789 6.954 1.00 86.81 140 TYR A C 1
ATOM 1137 O O . TYR A 1 140 ? -7.789 -10.457 6.121 1.00 86.81 140 TYR A O 1
ATOM 1145 N N . TRP A 1 141 ? -7.250 -11.001 8.237 1.00 82.38 141 TRP A N 1
ATOM 1146 C CA . TRP A 1 141 ? -8.612 -11.049 8.784 1.00 82.38 141 TRP A CA 1
ATOM 1147 C C . TRP A 1 141 ? -9.463 -9.791 8.514 1.00 82.38 141 TRP A C 1
ATOM 1149 O O . TRP A 1 141 ? -10.682 -9.871 8.556 1.00 82.38 141 TRP A O 1
ATOM 1159 N N . TRP A 1 142 ? -8.854 -8.640 8.201 1.00 84.50 142 TRP A N 1
ATOM 1160 C CA . TRP A 1 142 ? -9.566 -7.405 7.828 1.00 84.50 142 TRP A CA 1
ATOM 1161 C C . TRP A 1 142 ? -9.885 -7.274 6.329 1.00 84.50 142 TRP A C 1
ATOM 1163 O O . TRP A 1 142 ? -10.555 -6.322 5.936 1.00 84.50 142 TRP A O 1
ATOM 1173 N N . LEU A 1 143 ? -9.381 -8.183 5.490 1.00 80.12 143 LEU A N 1
ATOM 1174 C CA . LEU A 1 143 ? -9.600 -8.215 4.038 1.00 80.12 143 LEU A CA 1
ATOM 1175 C C . LEU A 1 143 ? -10.570 -9.330 3.616 1.00 80.12 143 LEU A C 1
ATOM 1177 O O . LEU A 1 143 ? -10.589 -9.717 2.445 1.00 80.12 143 LEU A O 1
ATOM 1181 N N . ASP A 1 144 ? -11.352 -9.872 4.552 1.00 71.62 144 ASP A N 1
ATOM 1182 C CA . ASP A 1 144 ? -12.373 -10.867 4.231 1.00 71.62 144 ASP A CA 1
ATOM 1183 C C . ASP A 1 144 ? -13.458 -10.245 3.336 1.00 71.62 144 ASP A C 1
ATOM 1185 O O . ASP A 1 144 ? -14.018 -9.195 3.646 1.00 71.62 144 ASP A O 1
ATOM 1189 N N . ARG A 1 145 ? -13.764 -10.905 2.214 1.00 59.34 145 ARG A N 1
ATOM 1190 C CA . ARG A 1 145 ? -14.744 -10.445 1.216 1.00 59.34 145 ARG A CA 1
ATOM 1191 C C . ARG A 1 145 ? -16.174 -10.399 1.753 1.00 59.34 145 ARG A C 1
ATOM 1193 O O . ARG A 1 145 ? -17.012 -9.736 1.155 1.00 59.34 145 ARG A O 1
ATOM 1200 N N . ASN A 1 146 ? -16.445 -11.084 2.861 1.00 63.72 146 ASN A N 1
ATOM 1201 C CA . ASN A 1 146 ? -17.751 -11.066 3.520 1.00 63.72 146 ASN A CA 1
ATOM 1202 C C . ASN A 1 146 ? -17.970 -9.827 4.404 1.00 63.72 146 ASN A C 1
ATOM 1204 O O . ASN A 1 146 ? -19.006 -9.709 5.054 1.00 63.72 146 ASN A O 1
ATOM 1208 N N . ASP A 1 147 ? -17.007 -8.907 4.465 1.00 67.69 147 ASP A N 1
ATOM 1209 C CA . ASP A 1 147 ? -17.134 -7.707 5.276 1.00 67.69 147 ASP A CA 1
ATOM 1210 C C . ASP A 1 147 ? -18.102 -6.690 4.645 1.00 67.69 147 ASP A C 1
ATOM 1212 O O . ASP A 1 147 ? -17.858 -6.152 3.561 1.00 67.69 147 ASP A O 1
ATOM 1216 N N . GLU A 1 148 ? -19.181 -6.362 5.363 1.00 63.47 148 GLU A N 1
ATOM 1217 C CA . GLU A 1 148 ? -20.203 -5.399 4.927 1.00 63.47 148 GLU A CA 1
ATOM 1218 C C . GLU A 1 148 ? -19.638 -4.043 4.487 1.00 63.47 148 GLU A C 1
ATOM 1220 O O . GLU A 1 148 ? -20.228 -3.363 3.648 1.00 63.47 148 GLU A O 1
ATOM 1225 N N . THR A 1 149 ? -18.508 -3.620 5.055 1.00 62.12 149 THR A N 1
ATOM 1226 C CA . THR A 1 149 ? -17.874 -2.343 4.711 1.00 62.12 149 THR A CA 1
ATOM 1227 C C . THR A 1 149 ? -17.342 -2.382 3.282 1.00 62.12 149 THR A C 1
ATOM 1229 O O . THR A 1 149 ? -17.505 -1.412 2.548 1.00 62.12 149 THR A O 1
ATOM 1232 N N . LEU A 1 150 ? -16.741 -3.505 2.869 1.00 62.12 150 LEU A N 1
ATOM 1233 C CA . LEU A 1 150 ? -16.256 -3.698 1.500 1.00 62.12 150 LEU A CA 1
ATOM 1234 C C . LEU A 1 150 ? -17.426 -3.735 0.518 1.00 62.12 150 LEU A C 1
ATOM 1236 O O . LEU A 1 150 ? -17.392 -3.034 -0.489 1.00 62.12 150 LEU A O 1
ATOM 1240 N N . ILE A 1 151 ? -18.497 -4.447 0.871 1.00 65.50 151 ILE A N 1
ATOM 1241 C CA . ILE A 1 151 ? -19.720 -4.529 0.062 1.00 65.50 151 ILE A CA 1
ATOM 1242 C C . ILE A 1 151 ? -20.338 -3.133 -0.139 1.00 65.50 151 ILE A C 1
ATOM 1244 O O . ILE A 1 151 ? -20.651 -2.745 -1.265 1.00 65.50 151 ILE A O 1
ATOM 1248 N N . LYS A 1 152 ? -20.463 -2.332 0.931 1.00 63.97 152 LYS A N 1
ATOM 1249 C CA . LYS A 1 152 ? -21.002 -0.957 0.870 1.00 63.97 152 LYS A CA 1
ATOM 1250 C C . LYS A 1 152 ? -20.120 -0.015 0.038 1.00 63.97 152 LYS A C 1
ATOM 1252 O O . LYS A 1 152 ? -20.637 0.863 -0.650 1.00 63.97 152 LYS A O 1
ATOM 1257 N N . LEU A 1 153 ? -18.798 -0.185 0.076 1.00 61.50 153 LEU A N 1
ATOM 1258 C CA . LEU A 1 153 ? -17.862 0.610 -0.729 1.00 61.50 153 LEU A CA 1
ATOM 1259 C C . LEU A 1 153 ? -17.899 0.239 -2.210 1.00 61.50 153 LEU A C 1
ATOM 1261 O O . LEU A 1 153 ? -17.864 1.127 -3.058 1.00 61.50 153 LEU A O 1
ATOM 1265 N N . GLU A 1 154 ? -17.981 -1.052 -2.528 1.00 63.19 154 GLU A N 1
ATOM 1266 C CA . GLU A 1 154 ? -18.153 -1.529 -3.902 1.00 63.19 154 GLU A CA 1
ATOM 1267 C C . GLU A 1 154 ? -19.480 -1.042 -4.499 1.00 63.19 154 GLU A C 1
ATOM 1269 O O . GLU A 1 154 ? -19.508 -0.606 -5.651 1.00 63.19 154 GLU A O 1
ATOM 1274 N N . ALA A 1 155 ? -20.555 -1.032 -3.702 1.00 63.44 155 ALA A N 1
ATOM 1275 C CA . ALA A 1 155 ? -21.846 -0.470 -4.096 1.00 63.44 155 ALA A CA 1
ATOM 1276 C C . ALA A 1 155 ? -21.753 1.037 -4.401 1.00 63.44 155 ALA A C 1
ATOM 1278 O O . ALA A 1 155 ? -22.133 1.458 -5.492 1.00 63.44 155 ALA A O 1
ATOM 1279 N N . ARG A 1 156 ? -21.140 1.836 -3.510 1.00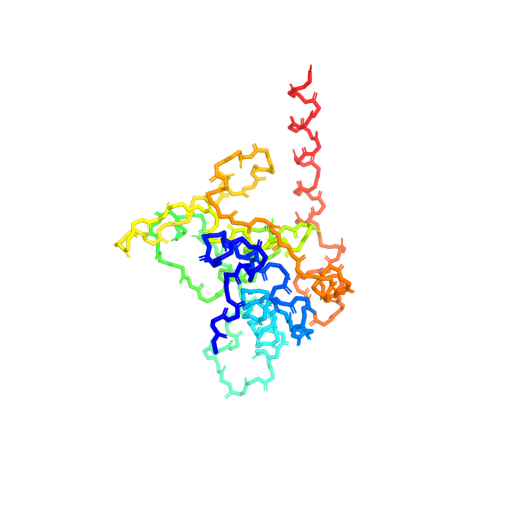 56.84 156 ARG A N 1
ATOM 1280 C CA . ARG A 1 156 ? -20.903 3.276 -3.747 1.00 56.84 156 ARG A CA 1
ATOM 1281 C C . ARG A 1 156 ? -20.088 3.545 -5.013 1.00 56.84 156 ARG A C 1
ATOM 1283 O O . ARG A 1 156 ? -20.392 4.472 -5.757 1.00 56.84 156 ARG A O 1
ATOM 1290 N N . LYS A 1 157 ? -19.054 2.740 -5.282 1.00 55.00 157 LYS A N 1
ATOM 1291 C CA . LYS A 1 157 ? -18.249 2.872 -6.509 1.00 55.00 157 LYS A CA 1
ATOM 1292 C C . LYS A 1 157 ? -19.081 2.622 -7.770 1.00 55.00 157 LYS A C 1
ATOM 1294 O O . LYS A 1 157 ? -18.903 3.342 -8.752 1.00 55.00 157 LYS A O 1
ATOM 1299 N N . LYS A 1 158 ? -19.990 1.639 -7.756 1.00 57.12 158 LYS A N 1
ATOM 1300 C CA . LYS A 1 158 ? -20.902 1.377 -8.882 1.00 57.12 158 LYS A CA 1
ATOM 1301 C C . LYS A 1 158 ? -21.853 2.544 -9.134 1.00 57.12 158 LYS A C 1
ATOM 1303 O O . LYS A 1 158 ? -21.917 3.002 -10.269 1.00 57.12 158 LYS A O 1
ATOM 1308 N N . GLU A 1 159 ? -22.483 3.080 -8.091 1.00 48.75 159 GLU A N 1
ATOM 1309 C CA . GLU A 1 159 ? -23.402 4.225 -8.204 1.00 48.75 159 GLU A CA 1
ATOM 1310 C C . GLU A 1 159 ? -22.719 5.453 -8.824 1.00 48.75 159 GLU A C 1
ATOM 1312 O O . GLU A 1 159 ? -23.243 6.049 -9.762 1.00 48.75 159 GLU A O 1
ATOM 1317 N N . ILE A 1 160 ? -21.504 5.795 -8.381 1.00 48.12 160 ILE A N 1
ATOM 1318 C CA . ILE A 1 160 ? -20.734 6.917 -8.949 1.00 48.12 160 ILE A CA 1
ATOM 1319 C C . ILE A 1 160 ? -20.411 6.674 -10.433 1.00 48.12 160 ILE A C 1
ATOM 1321 O O . ILE A 1 160 ? -20.500 7.584 -11.253 1.00 48.12 160 ILE A O 1
ATOM 1325 N N . THR A 1 161 ? -20.074 5.435 -10.797 1.00 42.19 161 THR A N 1
ATOM 1326 C CA . THR A 1 161 ? -19.724 5.072 -12.181 1.00 42.19 161 THR A CA 1
ATOM 1327 C C . THR A 1 161 ? -20.942 5.083 -13.114 1.00 42.19 161 THR A C 1
ATOM 1329 O O . THR A 1 161 ? -20.803 5.382 -14.298 1.00 42.19 161 THR A O 1
ATOM 1332 N N . GLU A 1 162 ? -22.131 4.772 -12.597 1.00 42.41 162 GLU A N 1
ATOM 1333 C CA . GLU A 1 162 ? -23.396 4.789 -13.343 1.00 42.41 162 GLU A CA 1
ATOM 1334 C C . GLU A 1 162 ? -23.989 6.198 -13.469 1.00 42.41 162 GLU A C 1
ATOM 1336 O O . GLU A 1 162 ? -24.607 6.503 -14.482 1.00 42.41 162 GLU A O 1
ATOM 1341 N N . THR A 1 163 ? -23.746 7.077 -12.492 1.00 40.28 163 THR A N 1
ATOM 1342 C CA . THR A 1 163 ? -24.251 8.465 -12.494 1.00 40.28 163 THR A CA 1
ATOM 1343 C C . THR A 1 163 ? -23.388 9.413 -13.343 1.00 40.28 163 THR A C 1
ATOM 1345 O O . THR A 1 163 ? -23.839 10.487 -13.731 1.00 40.28 163 THR A O 1
ATOM 1348 N N . CYS A 1 164 ? -22.141 9.034 -13.640 1.00 38.62 164 CYS A N 1
ATOM 1349 C CA . CYS A 1 164 ? -21.206 9.811 -14.465 1.00 38.62 164 CYS A CA 1
ATOM 1350 C C . CYS A 1 164 ? -21.090 9.322 -15.925 1.00 38.62 164 CYS A C 1
ATOM 1352 O O . CYS A 1 164 ? -20.142 9.702 -16.616 1.00 38.62 164 CYS A O 1
ATOM 1354 N N . ARG A 1 165 ? -22.020 8.483 -16.393 1.00 36.12 165 ARG A N 1
ATOM 1355 C CA . ARG A 1 165 ? -22.214 8.162 -17.817 1.00 36.12 165 ARG A CA 1
ATOM 1356 C C . ARG A 1 165 ? -23.373 8.961 -18.391 1.00 36.12 165 ARG A C 1
ATOM 1358 O O . ARG A 1 165 ? -23.276 9.287 -19.593 1.00 36.12 165 ARG A O 1
#